Protein AF-A0A350ERE9-F1 (afdb_monomer_lite)

Structure (mmCIF, N/CA/C/O backbone):
data_AF-A0A350ERE9-F1
#
_entry.id   AF-A0A350ERE9-F1
#
loop_
_atom_site.group_PDB
_atom_site.id
_atom_site.type_symbol
_atom_site.label_atom_id
_atom_site.label_alt_id
_atom_site.label_comp_id
_atom_site.label_asym_id
_atom_site.label_entity_id
_atom_site.label_seq_id
_atom_site.pdbx_PDB_ins_code
_atom_site.Cartn_x
_atom_site.Cartn_y
_atom_site.Cartn_z
_atom_site.occupancy
_atom_site.B_iso_or_equiv
_atom_site.auth_seq_id
_atom_site.auth_comp_id
_atom_site.auth_asym_id
_atom_site.auth_atom_id
_atom_site.pdbx_PDB_model_num
ATOM 1 N N . MET A 1 1 ? -22.286 23.818 48.966 1.00 47.38 1 MET A N 1
ATOM 2 C CA . MET A 1 1 ? -21.987 23.202 47.659 1.00 47.38 1 MET A CA 1
ATOM 3 C C . MET A 1 1 ? -22.025 21.697 47.824 1.00 47.38 1 MET A C 1
ATOM 5 O O . MET A 1 1 ? -21.352 21.145 48.682 1.00 47.38 1 MET A O 1
ATOM 9 N N . ASN A 1 2 ? -22.933 21.075 47.093 1.00 56.28 2 ASN A N 1
ATOM 10 C CA . ASN A 1 2 ? -23.436 19.718 47.235 1.00 56.28 2 ASN A CA 1
ATOM 11 C C . ASN A 1 2 ? -22.773 18.862 46.148 1.00 56.28 2 ASN A C 1
ATOM 13 O O . ASN A 1 2 ? -23.421 18.383 45.224 1.00 56.28 2 ASN A O 1
ATOM 17 N N . ASN A 1 3 ? -21.459 18.666 46.302 1.00 62.19 3 ASN A N 1
ATOM 18 C CA . ASN A 1 3 ? -20.532 18.034 45.345 1.00 62.19 3 ASN A CA 1
ATOM 19 C C . ASN A 1 3 ? -20.943 16.615 44.892 1.00 62.19 3 ASN A C 1
ATOM 21 O O . ASN A 1 3 ? -20.397 16.059 43.944 1.00 62.19 3 ASN A O 1
ATOM 25 N N . HIS A 1 4 ? -21.903 16.004 45.586 1.00 56.97 4 HIS A N 1
ATOM 26 C CA . HIS A 1 4 ? -22.413 14.669 45.302 1.00 56.97 4 HIS A CA 1
ATOM 27 C C . HIS A 1 4 ? -23.337 14.616 44.071 1.00 56.97 4 HIS A C 1
ATOM 29 O O . HIS A 1 4 ? -23.496 13.556 43.466 1.00 56.97 4 HIS A O 1
ATOM 35 N N . GLN A 1 5 ? -23.962 15.739 43.699 1.00 65.25 5 GLN A N 1
ATOM 36 C CA . GLN A 1 5 ? -24.837 15.813 42.522 1.00 65.25 5 GLN A CA 1
ATOM 37 C C . GLN A 1 5 ? -24.040 16.042 41.226 1.00 65.25 5 GLN A C 1
ATOM 39 O O . GLN A 1 5 ? -24.404 15.480 40.194 1.00 65.25 5 GLN A O 1
ATOM 44 N N . ASP A 1 6 ? -22.905 16.742 41.304 1.00 61.81 6 ASP A N 1
ATOM 45 C CA . ASP A 1 6 ? -22.054 17.070 40.150 1.00 61.81 6 ASP A CA 1
ATOM 46 C C . ASP A 1 6 ? -21.258 15.864 39.615 1.00 61.81 6 ASP A C 1
ATOM 48 O O . ASP A 1 6 ? -21.021 15.733 38.416 1.00 61.81 6 ASP A O 1
ATOM 52 N N . ILE A 1 7 ? -20.886 14.918 40.486 1.00 72.81 7 ILE A N 1
ATOM 53 C CA . ILE A 1 7 ? -20.172 13.692 40.078 1.00 72.81 7 ILE A CA 1
ATOM 54 C C . ILE A 1 7 ? -21.077 12.754 39.265 1.00 72.81 7 ILE A C 1
ATOM 56 O O . ILE A 1 7 ? -20.630 12.126 38.303 1.00 72.81 7 ILE A O 1
ATOM 60 N N . LYS A 1 8 ? -22.365 12.661 39.623 1.00 69.25 8 LYS A N 1
ATOM 61 C CA . LYS A 1 8 ? -23.325 11.781 38.936 1.00 69.25 8 LYS A CA 1
ATOM 62 C C . LYS A 1 8 ? -23.649 12.281 37.527 1.00 69.25 8 LYS A C 1
ATOM 64 O O . LYS A 1 8 ? -23.774 11.471 36.612 1.00 69.25 8 LYS A O 1
ATOM 69 N N . SER A 1 9 ? -23.756 13.597 37.348 1.00 71.38 9 SER A N 1
ATOM 70 C CA . SER A 1 9 ? -23.985 14.213 36.037 1.00 71.38 9 SER A CA 1
ATOM 71 C C . SER A 1 9 ? -22.742 14.144 35.144 1.00 71.38 9 SER A C 1
ATOM 73 O O . SER A 1 9 ? -22.870 13.849 33.956 1.00 71.38 9 SER A O 1
ATOM 75 N N . GLY A 1 10 ? -21.540 14.309 35.710 1.00 73.12 10 GLY A N 1
ATOM 76 C CA . GLY A 1 10 ? -20.279 14.137 34.983 1.00 73.12 10 GLY A CA 1
ATOM 77 C C . GLY A 1 10 ? -20.095 12.723 34.420 1.00 73.12 10 GLY A C 1
ATOM 78 O O . GLY A 1 10 ? -19.737 12.563 33.252 1.00 73.12 10 GLY A O 1
ATOM 79 N N . LEU A 1 11 ? -20.415 11.694 35.213 1.00 79.69 11 LEU A N 1
ATOM 80 C CA . LEU A 1 11 ? -20.334 10.298 34.774 1.00 79.69 11 LEU A CA 1
ATOM 81 C C . LEU A 1 11 ? -21.327 9.990 33.643 1.00 79.69 11 LEU A C 1
ATOM 83 O O . LEU A 1 11 ? -20.975 9.311 32.681 1.00 79.69 11 LEU A O 1
ATOM 87 N N . LEU A 1 12 ? -22.547 10.529 33.724 1.00 79.31 12 LEU A N 1
ATOM 88 C CA . LEU A 1 12 ? -23.557 10.350 32.682 1.00 79.31 12 LEU A CA 1
ATOM 89 C C . LEU A 1 12 ? -23.108 10.972 31.350 1.00 79.31 12 LEU A C 1
ATOM 91 O O . LEU A 1 12 ? -23.193 10.318 30.311 1.00 79.31 12 LEU A O 1
ATOM 95 N N . CYS A 1 13 ? -22.574 12.198 31.379 1.00 75.44 13 CYS A N 1
ATOM 96 C CA . CYS A 1 13 ? -22.015 12.848 30.191 1.00 75.44 13 CYS A CA 1
ATOM 97 C C . CYS A 1 13 ? -20.840 12.062 29.597 1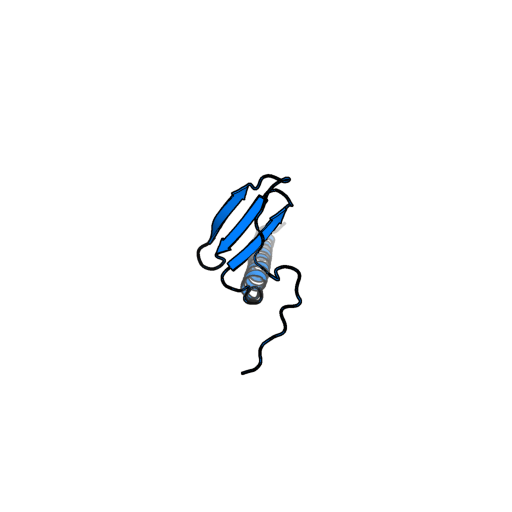.00 75.44 13 CYS A C 1
ATOM 99 O O . CYS A 1 13 ? -20.752 11.930 28.378 1.00 75.44 13 CYS A O 1
ATOM 101 N N . PHE A 1 14 ? -19.965 11.506 30.438 1.00 80.75 14 PHE A N 1
ATOM 102 C CA . PHE A 1 14 ? -18.848 10.687 29.976 1.00 80.75 14 PHE A CA 1
ATOM 103 C C . PHE A 1 14 ? -19.329 9.414 29.267 1.00 80.75 14 PHE A C 1
ATOM 105 O O . PHE A 1 14 ? -18.890 9.123 28.156 1.00 80.75 14 PHE A O 1
ATOM 112 N N . CYS A 1 15 ? -20.283 8.689 29.858 1.00 79.56 15 CYS A N 1
ATOM 113 C CA . CYS A 1 15 ? -20.846 7.481 29.254 1.00 79.56 15 CYS A CA 1
ATOM 114 C C . CYS A 1 15 ? -21.557 7.770 27.924 1.00 79.56 15 CYS A C 1
ATOM 116 O O . CYS A 1 15 ? -21.374 7.023 26.963 1.00 79.56 15 CYS A O 1
ATOM 118 N N . LEU A 1 16 ? -22.330 8.859 27.845 1.00 77.62 16 LEU A N 1
ATOM 119 C CA . LEU A 1 16 ? -22.995 9.269 26.606 1.00 77.62 16 LEU A CA 1
ATOM 120 C C . LEU A 1 16 ? -21.980 9.676 25.530 1.00 77.62 16 LEU A C 1
ATOM 122 O O . LEU A 1 16 ? -22.105 9.248 24.386 1.00 77.62 16 LEU A O 1
ATOM 126 N N . GLY A 1 17 ? -20.945 10.435 25.896 1.00 76.88 17 GLY A N 1
ATOM 127 C CA . GLY A 1 17 ? -19.876 10.829 24.976 1.00 76.88 17 GLY A CA 1
ATOM 128 C C . GLY A 1 17 ? -19.118 9.627 24.407 1.00 76.88 17 GLY A C 1
ATOM 129 O O . GLY A 1 17 ? -18.980 9.507 23.190 1.00 76.88 17 GLY A O 1
ATOM 130 N N . VAL A 1 18 ? -18.690 8.695 25.267 1.00 75.88 18 VAL A N 1
ATOM 131 C CA . VAL A 1 18 ? -18.010 7.458 24.842 1.00 75.88 18 VAL A CA 1
ATOM 132 C C . VAL A 1 18 ? -18.926 6.602 23.967 1.00 75.88 18 VAL A C 1
ATOM 134 O O . VAL A 1 18 ? -18.487 6.109 22.930 1.00 75.88 18 VAL A O 1
ATOM 137 N N . GLY A 1 19 ? -20.204 6.467 24.332 1.00 71.31 19 GLY A N 1
ATOM 138 C CA . GLY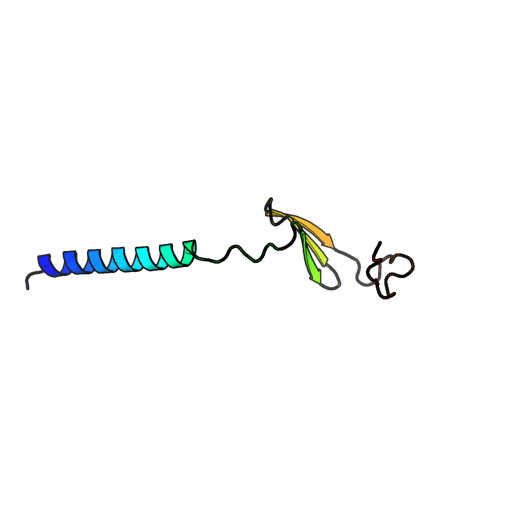 A 1 19 ? -21.183 5.707 23.556 1.00 71.31 19 GLY A CA 1
ATOM 139 C C . GLY A 1 19 ? -21.387 6.255 22.142 1.00 71.31 19 GLY A C 1
ATOM 140 O O . GLY A 1 19 ? -21.422 5.481 21.188 1.00 71.31 19 GLY A O 1
ATOM 141 N N . VAL A 1 20 ? -21.454 7.581 21.985 1.00 75.50 20 VAL A N 1
ATOM 142 C CA . VAL A 1 20 ? -21.598 8.232 20.671 1.00 75.50 20 VAL A CA 1
ATOM 143 C C . VAL A 1 20 ? -20.363 8.008 19.798 1.00 75.50 20 VAL A C 1
ATOM 145 O O . VAL A 1 20 ? -20.504 7.646 18.632 1.00 75.50 20 VAL A O 1
ATOM 148 N N . VAL A 1 21 ? -19.155 8.162 20.350 1.00 73.44 21 VAL A N 1
ATOM 149 C CA . V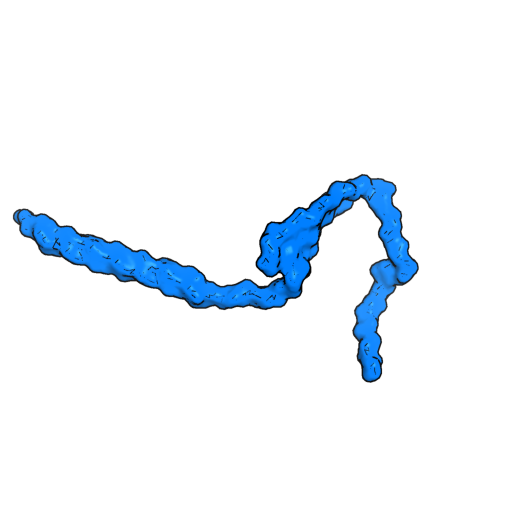AL A 1 21 ? -17.907 7.916 19.603 1.00 73.44 21 VAL A CA 1
ATOM 150 C C . VAL A 1 21 ? -17.807 6.450 19.170 1.00 73.44 21 VAL A C 1
ATOM 152 O O . VAL A 1 21 ? -17.446 6.169 18.027 1.00 73.44 21 VAL A O 1
ATOM 155 N N . LEU A 1 22 ? -18.187 5.515 20.047 1.00 72.12 22 LEU A N 1
ATOM 156 C CA . LEU A 1 22 ? -18.183 4.086 19.735 1.00 72.12 22 LEU A CA 1
ATOM 157 C C . LEU A 1 22 ? -19.206 3.735 18.645 1.00 72.12 22 LEU A C 1
ATOM 159 O O . LEU A 1 22 ? -18.900 2.965 17.738 1.00 72.12 22 LEU A O 1
ATOM 163 N N . ALA A 1 23 ? -20.403 4.329 18.706 1.00 71.12 23 ALA A N 1
ATOM 164 C CA . ALA A 1 23 ? -21.437 4.142 17.696 1.00 71.12 23 ALA A CA 1
ATOM 165 C C . ALA A 1 23 ? -20.965 4.648 16.327 1.00 71.12 23 ALA A C 1
ATOM 167 O O . ALA A 1 23 ? -21.055 3.910 15.354 1.00 71.12 23 ALA A O 1
ATOM 168 N N . ILE A 1 24 ? -20.382 5.849 16.252 1.00 72.00 24 ILE A N 1
ATOM 169 C CA . ILE A 1 24 ? -19.843 6.399 14.998 1.00 72.00 24 ILE A CA 1
ATOM 170 C C . ILE A 1 24 ? -18.753 5.485 14.419 1.00 72.00 24 ILE A C 1
ATOM 172 O O . ILE A 1 24 ? -18.774 5.203 13.224 1.00 72.00 24 ILE A O 1
ATOM 176 N N . GLY A 1 25 ? -17.852 4.958 15.255 1.00 66.31 25 GLY A N 1
ATOM 177 C CA . GLY A 1 25 ? -16.840 3.989 14.822 1.00 66.31 25 GLY A CA 1
ATOM 178 C C . GLY A 1 25 ? -17.434 2.676 14.292 1.00 66.31 25 GLY A C 1
ATOM 179 O O . GLY A 1 25 ? -16.916 2.118 13.326 1.00 66.31 25 GLY A O 1
ATOM 180 N N . ALA A 1 26 ? -18.545 2.205 14.865 1.00 64.38 26 ALA A N 1
ATOM 181 C CA . ALA A 1 26 ? -19.218 0.972 14.453 1.00 64.38 26 ALA A CA 1
ATOM 182 C C . ALA A 1 26 ? -20.078 1.117 13.184 1.00 64.38 26 ALA A C 1
ATOM 184 O O . ALA A 1 26 ? -20.246 0.139 12.460 1.00 64.38 26 ALA A O 1
ATOM 185 N N . VAL A 1 27 ? -20.616 2.312 12.900 1.00 64.50 27 VAL A N 1
ATOM 186 C CA . VAL A 1 27 ? -21.384 2.588 11.665 1.00 64.50 27 VAL A CA 1
ATOM 187 C C . VAL A 1 27 ? -20.497 3.130 10.538 1.00 64.50 27 VAL A C 1
ATOM 189 O O . VAL A 1 27 ? -21.008 3.548 9.499 1.00 64.50 27 VAL A O 1
ATOM 192 N N . SER A 1 28 ? -19.170 3.111 10.710 1.00 58.19 28 SER A N 1
ATOM 193 C CA . SER A 1 28 ? -18.237 3.331 9.605 1.00 58.19 28 SER A CA 1
ATOM 194 C C . SER A 1 28 ? -18.637 2.389 8.468 1.00 58.19 28 SER A C 1
ATOM 196 O O . SER A 1 28 ? -18.608 1.170 8.675 1.00 58.19 28 SER A O 1
ATOM 198 N N . PRO A 1 29 ? -19.057 2.894 7.292 1.00 57.88 29 PRO A N 1
ATOM 199 C CA . PRO A 1 29 ? -19.380 2.015 6.184 1.00 57.88 29 PRO A CA 1
ATOM 200 C C . PRO A 1 29 ? -18.161 1.125 5.929 1.00 57.88 29 PRO A C 1
ATOM 202 O O . PRO A 1 29 ? -17.034 1.635 5.986 1.00 57.88 29 PRO A O 1
ATOM 205 N N . PRO A 1 30 ? -18.346 -0.187 5.680 1.00 57.38 30 PRO A N 1
ATOM 206 C CA . PRO A 1 30 ? -17.232 -1.029 5.281 1.00 57.38 30 PRO A CA 1
ATOM 207 C C . PRO A 1 30 ? -16.560 -0.311 4.121 1.00 57.38 30 PRO A C 1
ATOM 209 O O . PRO A 1 30 ? -17.245 0.071 3.165 1.00 57.38 30 PRO A O 1
ATOM 212 N N . HIS A 1 31 ? -15.259 -0.037 4.266 1.00 56.84 31 HIS A N 1
ATOM 213 C CA . HIS A 1 31 ? -14.443 0.551 3.212 1.00 56.84 31 HIS A CA 1
ATOM 214 C C . HIS A 1 31 ? -14.868 -0.123 1.912 1.00 56.84 31 HIS A C 1
ATOM 216 O O . HIS A 1 31 ? -14.747 -1.345 1.812 1.00 56.84 31 HIS A O 1
ATOM 222 N N . LYS A 1 32 ? -15.488 0.655 1.006 1.00 51.50 32 LYS A N 1
ATOM 223 C CA . LYS A 1 32 ? -15.999 0.217 -0.301 1.00 51.50 32 LYS A CA 1
ATOM 224 C C . LYS A 1 32 ? -15.064 -0.863 -0.796 1.00 51.50 32 LYS A C 1
ATOM 226 O O . LYS A 1 32 ? -13.928 -0.484 -1.036 1.00 51.50 32 LYS A O 1
ATOM 231 N N . ALA A 1 33 ? -15.513 -2.124 -0.849 1.00 52.78 33 ALA A N 1
ATOM 232 C CA . ALA A 1 33 ? -14.655 -3.299 -1.000 1.00 52.78 33 ALA A CA 1
ATOM 233 C C . ALA A 1 33 ? -13.558 -3.019 -2.030 1.00 52.78 33 ALA A C 1
ATOM 235 O O . ALA A 1 33 ? -13.769 -3.135 -3.239 1.00 52.78 33 ALA A O 1
ATOM 236 N N . LEU A 1 34 ? -12.414 -2.539 -1.540 1.00 60.78 34 LEU A N 1
ATOM 237 C CA . LEU A 1 34 ? -11.241 -2.351 -2.356 1.00 60.78 34 LEU A CA 1
ATOM 238 C C . LEU A 1 34 ? -10.894 -3.788 -2.700 1.00 60.78 34 LEU A C 1
ATOM 240 O O . LEU A 1 34 ? -10.914 -4.653 -1.816 1.00 60.78 34 LEU A O 1
ATOM 244 N N . GLY A 1 35 ? -10.722 -4.078 -3.991 1.00 71.62 35 GLY A N 1
ATOM 245 C CA . GLY A 1 35 ? -10.296 -5.409 -4.404 1.00 71.62 35 GLY A CA 1
ATOM 246 C C . GLY A 1 35 ? -9.161 -5.874 -3.490 1.00 71.62 35 GLY A C 1
ATOM 247 O O . GLY A 1 35 ? -8.403 -5.047 -2.987 1.00 71.62 35 GLY A O 1
ATOM 248 N N . ARG A 1 36 ? -9.072 -7.185 -3.237 1.00 85.00 36 ARG A N 1
ATOM 249 C CA . ARG A 1 36 ? -8.137 -7.779 -2.261 1.00 85.00 36 ARG A CA 1
ATOM 250 C C . ARG A 1 36 ? -6.726 -7.176 -2.304 1.00 85.00 36 ARG A C 1
ATOM 252 O O . ARG A 1 36 ? -6.053 -7.139 -1.284 1.00 85.00 36 ARG A O 1
ATOM 259 N N . PHE A 1 37 ? -6.294 -6.722 -3.476 1.00 88.88 37 PHE A N 1
ATOM 260 C CA . PHE A 1 37 ? -5.024 -6.051 -3.673 1.00 88.88 37 PHE A CA 1
ATOM 261 C C . PHE A 1 37 ? -5.219 -4.577 -4.029 1.00 88.88 37 PHE A C 1
ATOM 263 O O . PHE A 1 37 ? -5.871 -4.251 -5.023 1.00 88.88 37 PHE A O 1
ATOM 270 N N . GLU A 1 38 ? -4.592 -3.704 -3.249 1.00 89.62 38 GLU A N 1
ATOM 271 C CA . GLU A 1 38 ? -4.413 -2.289 -3.563 1.00 89.62 38 GLU A CA 1
ATOM 272 C 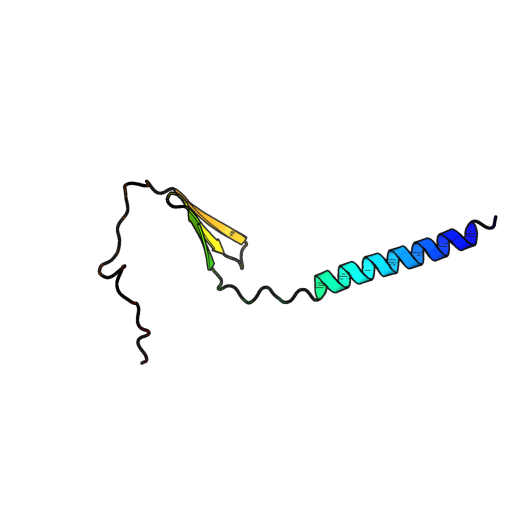C . GLU A 1 38 ? -2.977 -2.050 -4.047 1.00 89.62 38 GLU A C 1
ATOM 274 O O . GLU A 1 38 ? -2.029 -2.648 -3.533 1.00 89.62 38 GLU A O 1
ATOM 279 N N . ILE A 1 39 ? -2.807 -1.203 -5.065 1.00 89.38 39 ILE A N 1
ATOM 280 C CA . ILE A 1 39 ? -1.501 -0.895 -5.659 1.00 89.38 39 ILE A CA 1
ATOM 281 C C . ILE A 1 39 ? -1.197 0.580 -5.416 1.00 89.38 39 ILE A C 1
ATOM 283 O O . ILE A 1 39 ? -1.992 1.448 -5.773 1.00 89.38 39 ILE A O 1
ATOM 287 N N . GLY A 1 40 ? -0.024 0.857 -4.852 1.00 88.12 40 GLY A N 1
ATOM 288 C CA . GLY A 1 40 ? 0.482 2.208 -4.624 1.00 88.12 40 GLY A CA 1
ATOM 289 C C . GLY A 1 40 ? 1.946 2.327 -5.031 1.00 88.12 40 GLY A C 1
ATOM 290 O O . GLY A 1 40 ? 2.664 1.331 -5.129 1.00 88.12 40 GLY A O 1
ATOM 291 N N . GLY A 1 41 ? 2.421 3.545 -5.278 1.00 88.06 41 GLY A N 1
ATOM 292 C CA . GLY A 1 41 ? 3.824 3.739 -5.627 1.00 88.06 41 GLY A CA 1
ATOM 293 C C . GLY A 1 41 ? 4.200 5.148 -6.062 1.00 88.06 41 GLY A C 1
ATOM 294 O O . GLY A 1 41 ? 3.364 6.038 -6.192 1.00 88.06 41 GLY A O 1
ATOM 295 N N . THR A 1 42 ? 5.496 5.318 -6.294 1.00 85.81 42 THR A N 1
ATOM 296 C CA . THR A 1 42 ? 6.130 6.462 -6.952 1.00 85.81 42 THR A CA 1
ATOM 297 C C . THR A 1 42 ? 6.878 5.966 -8.194 1.00 85.81 42 THR A C 1
ATOM 299 O O . THR A 1 42 ? 6.951 4.764 -8.446 1.00 85.81 42 THR A O 1
ATOM 302 N N . GLY A 1 43 ? 7.501 6.866 -8.962 1.00 81.44 43 GLY A N 1
ATOM 303 C CA . GLY A 1 43 ? 8.271 6.482 -10.154 1.00 81.44 43 GLY A CA 1
ATOM 304 C C . GLY A 1 43 ? 9.446 5.518 -9.907 1.00 81.44 43 GLY A C 1
ATOM 305 O O . GLY A 1 43 ? 9.930 4.915 -10.856 1.00 81.44 43 GLY A O 1
ATOM 30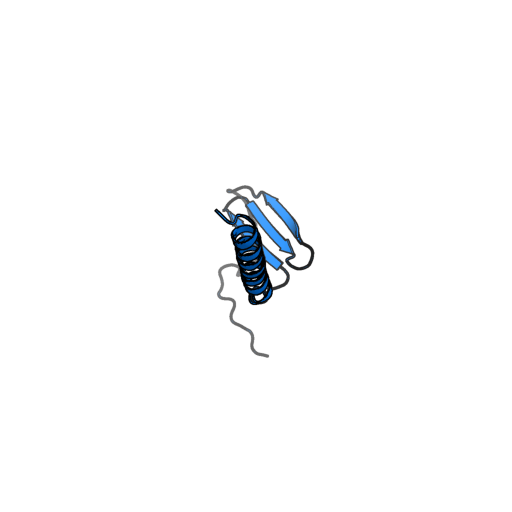6 N N . ALA A 1 44 ? 9.901 5.346 -8.659 1.00 84.94 44 ALA A N 1
ATOM 307 C CA . ALA A 1 44 ? 11.031 4.473 -8.309 1.00 84.94 44 ALA A CA 1
ATOM 308 C C . ALA A 1 44 ? 10.680 3.381 -7.280 1.00 84.94 44 ALA A C 1
ATOM 310 O O . ALA A 1 44 ? 11.556 2.634 -6.841 1.00 84.94 44 ALA A O 1
ATOM 311 N N . HIS A 1 45 ? 9.418 3.287 -6.854 1.00 88.62 45 HIS A N 1
ATOM 312 C CA . HIS A 1 45 ? 9.004 2.367 -5.798 1.00 88.62 45 HIS A CA 1
ATOM 313 C C . HIS A 1 45 ? 7.547 1.955 -5.981 1.00 88.62 45 HIS A C 1
ATOM 315 O O . HIS A 1 45 ? 6.675 2.812 -6.064 1.00 88.62 45 HIS A O 1
ATOM 321 N N . GLY A 1 46 ? 7.274 0.656 -6.009 1.00 91.06 46 GLY A N 1
ATOM 322 C CA . GLY A 1 46 ? 5.921 0.113 -6.102 1.00 91.06 46 GLY A CA 1
ATOM 323 C C . GLY A 1 46 ? 5.636 -0.815 -4.937 1.00 91.06 46 GLY A C 1
ATOM 324 O O . GLY A 1 46 ? 6.527 -1.528 -4.472 1.00 91.06 46 GLY A O 1
ATOM 325 N N . MET A 1 47 ? 4.390 -0.816 -4.478 1.00 94.06 47 MET A N 1
ATOM 326 C CA . MET A 1 47 ? 3.909 -1.706 -3.432 1.00 94.06 47 MET A CA 1
ATOM 327 C C . MET A 1 47 ? 2.533 -2.274 -3.774 1.00 94.06 47 MET A C 1
ATOM 329 O O . MET A 1 47 ? 1.705 -1.607 -4.397 1.00 94.06 47 MET A O 1
ATOM 333 N N . VAL A 1 48 ? 2.304 -3.507 -3.335 1.00 93.50 48 VAL A N 1
ATOM 334 C CA . VAL A 1 48 ? 1.017 -4.201 -3.385 1.00 93.50 48 VAL A CA 1
ATOM 335 C C . VAL A 1 48 ? 0.607 -4.519 -1.955 1.00 93.50 48 VAL A C 1
ATOM 337 O O . VAL A 1 48 ? 1.378 -5.129 -1.214 1.00 93.50 48 VAL A O 1
ATOM 340 N N . ILE A 1 49 ? -0.596 -4.099 -1.581 1.00 92.38 49 ILE A N 1
ATOM 341 C CA . ILE A 1 49 ? -1.171 -4.254 -0.247 1.00 92.38 49 ILE A CA 1
ATOM 342 C C . ILE A 1 49 ? -2.296 -5.286 -0.346 1.00 92.38 49 ILE A C 1
ATOM 344 O O . ILE A 1 49 ? -3.280 -5.047 -1.043 1.00 92.38 49 ILE A O 1
ATOM 348 N N . ASP A 1 50 ? -2.165 -6.427 0.336 1.00 91.00 50 ASP A N 1
ATOM 349 C CA . ASP A 1 50 ? -3.281 -7.356 0.547 1.00 91.00 50 ASP A CA 1
ATOM 350 C C . ASP A 1 50 ? -4.152 -6.809 1.684 1.00 91.00 50 ASP A C 1
ATOM 352 O O . ASP A 1 50 ? -3.800 -6.905 2.859 1.00 91.00 50 ASP A O 1
ATOM 356 N N . THR A 1 51 ? -5.293 -6.217 1.336 1.00 86.19 51 THR A N 1
ATOM 357 C CA . THR A 1 51 ? -6.213 -5.580 2.291 1.00 86.19 51 THR A CA 1
ATOM 358 C C . THR A 1 51 ? -6.901 -6.588 3.214 1.00 86.19 51 THR A C 1
ATOM 360 O O . THR A 1 51 ? -7.412 -6.203 4.263 1.00 86.19 51 THR A O 1
ATOM 363 N N . MET A 1 52 ? -6.886 -7.880 2.866 1.00 85.06 52 MET A N 1
ATOM 364 C CA . MET A 1 52 ? -7.459 -8.955 3.677 1.00 85.06 52 MET A CA 1
ATOM 365 C C . MET A 1 52 ? -6.474 -9.469 4.732 1.00 85.06 52 MET A C 1
ATOM 367 O O . MET A 1 52 ? -6.889 -9.809 5.837 1.00 85.06 52 MET A O 1
ATOM 371 N N . THR A 1 53 ? -5.180 -9.553 4.404 1.00 89.31 53 THR A N 1
ATOM 372 C CA . THR A 1 53 ? -4.150 -10.092 5.317 1.00 89.31 53 THR A CA 1
ATOM 373 C C . THR A 1 53 ? -3.274 -9.020 5.965 1.00 89.31 53 THR A C 1
ATOM 375 O O . THR A 1 53 ? -2.555 -9.315 6.917 1.00 89.31 53 THR A O 1
ATOM 378 N N . GLY A 1 54 ? -3.306 -7.788 5.453 1.00 85.25 54 GLY A N 1
ATOM 379 C CA . GLY A 1 54 ? -2.407 -6.703 5.848 1.00 85.25 54 GLY A CA 1
ATOM 380 C C . GLY A 1 54 ? -0.968 -6.879 5.352 1.00 85.25 54 GLY A C 1
ATOM 381 O O . GLY A 1 54 ? -0.093 -6.105 5.736 1.00 85.25 54 GLY A O 1
ATOM 382 N N . GLN A 1 55 ? -0.693 -7.894 4.526 1.00 92.06 55 GLN A N 1
ATOM 383 C CA . GLN A 1 55 ? 0.639 -8.115 3.971 1.00 92.06 55 GLN A CA 1
ATOM 384 C C . GLN A 1 55 ? 0.950 -7.090 2.884 1.00 92.06 55 GLN A C 1
ATOM 386 O O . GLN A 1 55 ? 0.096 -6.738 2.070 1.00 92.06 55 GLN A O 1
ATOM 391 N N . VAL A 1 56 ? 2.202 -6.636 2.860 1.00 93.06 56 VAL A N 1
ATOM 392 C CA . VAL A 1 56 ? 2.693 -5.683 1.867 1.00 93.06 56 VAL A CA 1
ATOM 393 C C . VAL A 1 56 ? 3.921 -6.266 1.188 1.00 93.06 56 VAL A C 1
ATOM 395 O O . VAL A 1 56 ? 4.896 -6.621 1.850 1.00 93.06 56 VAL A O 1
ATOM 398 N N . TRP A 1 57 ? 3.885 -6.323 -0.140 1.00 95.44 57 TRP A N 1
ATOM 399 C CA . TRP A 1 57 ? 5.056 -6.615 -0.961 1.00 95.44 57 TRP A CA 1
ATOM 400 C C . TRP A 1 57 ? 5.485 -5.342 -1.667 1.00 95.44 57 TRP A C 1
ATOM 402 O O . TRP A 1 57 ? 4.675 -4.704 -2.337 1.00 95.44 57 TRP A O 1
ATOM 412 N N . SER A 1 58 ? 6.753 -4.972 -1.534 1.00 93.00 58 SER A N 1
ATOM 413 C CA . SER A 1 58 ? 7.292 -3.766 -2.151 1.00 93.00 58 SER A CA 1
ATOM 414 C C . SER A 1 58 ? 8.572 -4.045 -2.922 1.00 93.00 58 SER A C 1
ATOM 416 O O . SER A 1 58 ? 9.299 -5.006 -2.655 1.00 93.00 58 SER A O 1
ATOM 418 N N . LYS A 1 59 ? 8.837 -3.205 -3.922 1.00 90.38 59 LYS A N 1
ATOM 419 C CA . LYS A 1 59 ? 10.058 -3.276 -4.716 1.00 90.38 59 LYS A CA 1
ATOM 420 C C . LYS A 1 59 ? 10.484 -1.889 -5.171 1.00 90.38 59 LYS A C 1
ATOM 422 O O . LYS A 1 59 ? 9.669 -1.089 -5.631 1.00 90.38 59 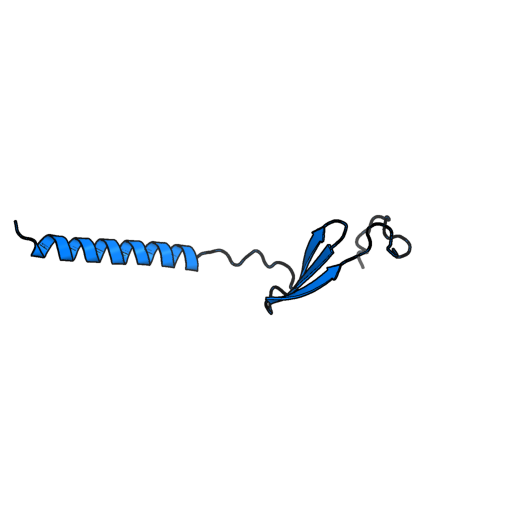LYS A O 1
ATOM 427 N N . TYR A 1 60 ? 11.782 -1.630 -5.056 1.00 86.88 60 TYR A N 1
ATOM 428 C CA . TYR A 1 60 ? 12.422 -0.478 -5.677 1.00 86.88 60 TYR A CA 1
ATOM 429 C C . TYR A 1 60 ? 12.780 -0.802 -7.123 1.00 86.88 60 TYR A C 1
ATOM 431 O O . TYR A 1 60 ? 13.261 -1.899 -7.429 1.00 86.88 60 TYR A O 1
ATOM 439 N N . PHE A 1 61 ? 12.560 0.164 -8.005 1.00 81.81 61 PHE A N 1
ATOM 440 C CA . PHE A 1 61 ? 12.886 0.064 -9.420 1.00 81.81 61 PHE A CA 1
ATOM 441 C C . PHE A 1 61 ? 13.919 1.127 -9.771 1.00 81.81 61 PHE A C 1
ATOM 443 O O . PHE A 1 61 ? 13.902 2.232 -9.226 1.00 81.81 61 PHE A O 1
ATOM 450 N N . SER A 1 62 ? 14.821 0.797 -10.694 1.00 79.31 62 SER A N 1
ATOM 451 C CA . SER A 1 62 ? 15.699 1.813 -11.266 1.00 79.31 62 SER A CA 1
ATOM 452 C C . SER A 1 62 ? 14.852 2.769 -12.112 1.00 79.31 62 SER A C 1
ATOM 454 O O . SER A 1 62 ? 14.130 2.290 -12.986 1.00 79.31 62 SER A O 1
ATOM 456 N N . PRO A 1 63 ? 14.954 4.096 -11.927 1.00 68.12 63 PRO A N 1
ATOM 457 C CA . PRO A 1 63 ? 14.193 5.063 -12.720 1.00 68.12 63 PRO A CA 1
ATOM 458 C C . PRO A 1 63 ? 14.575 5.079 -14.213 1.00 68.12 63 PRO A C 1
ATOM 460 O O . PRO A 1 63 ? 13.898 5.721 -15.007 1.00 68.12 63 PRO A O 1
ATOM 463 N N . ILE A 1 64 ? 15.648 4.380 -14.602 1.00 69.19 64 ILE A N 1
ATOM 464 C CA . ILE A 1 64 ? 16.161 4.301 -15.981 1.00 69.19 64 ILE A CA 1
ATOM 465 C C . ILE A 1 64 ? 15.924 2.898 -16.581 1.00 69.19 64 ILE A C 1
ATOM 467 O O . ILE A 1 64 ? 16.556 2.518 -17.562 1.00 69.19 64 ILE A O 1
ATOM 471 N N . GLY A 1 65 ? 15.059 2.078 -15.976 1.00 70.81 65 GLY A N 1
ATOM 472 C CA . GLY A 1 65 ? 14.868 0.692 -16.399 1.00 70.81 65 GLY A CA 1
ATOM 473 C C . GLY A 1 65 ? 13.446 0.180 -16.219 1.00 70.81 65 GLY A C 1
ATOM 474 O O . GLY A 1 65 ? 12.705 0.615 -15.345 1.00 70.81 65 GLY A O 1
ATOM 475 N N . GLY A 1 66 ? 13.079 -0.785 -17.055 1.00 73.50 66 GLY A N 1
ATOM 476 C CA . GLY A 1 66 ? 11.794 -1.469 -17.024 1.00 73.50 66 GLY A CA 1
ATOM 477 C C . GLY A 1 66 ? 11.586 -2.251 -18.314 1.00 73.50 66 GLY A C 1
ATOM 478 O O . GLY A 1 66 ? 12.194 -1.942 -19.337 1.00 73.50 66 GLY A O 1
ATOM 479 N N . SER A 1 67 ? 10.736 -3.269 -18.265 1.00 75.50 67 SER A N 1
ATOM 480 C CA . SER A 1 67 ? 10.199 -3.917 -19.457 1.00 75.50 67 SER A CA 1
ATOM 481 C C . SER A 1 67 ? 8.689 -3.766 -19.429 1.00 75.50 67 SER A C 1
ATOM 483 O O . SER A 1 67 ? 8.069 -3.986 -18.387 1.00 75.50 67 SER A O 1
ATOM 485 N N . ILE A 1 68 ? 8.117 -3.403 -20.565 1.00 81.44 68 ILE A N 1
ATOM 486 C CA . ILE A 1 68 ? 6.675 -3.419 -20.782 1.00 81.44 68 ILE A CA 1
ATOM 487 C C . ILE A 1 68 ? 6.348 -4.571 -21.726 1.00 81.44 68 ILE A C 1
ATOM 489 O O . ILE A 1 68 ? 7.188 -4.967 -22.533 1.00 81.44 68 ILE A O 1
ATOM 493 N N . ASP A 1 69 ? 5.155 -5.127 -21.587 1.00 82.62 69 ASP A N 1
ATOM 494 C CA . ASP A 1 69 ? 4.605 -6.089 -22.529 1.00 82.62 69 ASP A CA 1
ATOM 495 C C . ASP A 1 69 ? 4.195 -5.405 -23.842 1.00 82.62 69 ASP A C 1
ATOM 497 O O . ASP A 1 69 ? 3.952 -4.192 -23.903 1.00 82.62 69 ASP A O 1
ATOM 501 N N . ASP A 1 70 ? 4.119 -6.197 -24.911 1.00 86.38 70 ASP A N 1
ATOM 502 C CA . ASP A 1 70 ? 3.627 -5.716 -26.196 1.00 86.38 70 ASP A CA 1
ATOM 503 C C . ASP A 1 70 ? 2.199 -5.184 -26.034 1.00 86.38 70 ASP A C 1
ATOM 505 O O . ASP A 1 70 ? 1.306 -5.862 -25.528 1.00 86.38 70 ASP A O 1
ATOM 509 N N . GLY A 1 71 ? 1.980 -3.938 -26.458 1.00 83.06 71 GLY A N 1
ATOM 510 C CA . GLY A 1 71 ? 0.679 -3.288 -26.327 1.00 83.06 71 GLY A CA 1
ATOM 511 C C . GLY A 1 71 ? 0.382 -2.714 -24.939 1.00 83.06 71 GLY A C 1
ATOM 512 O O . GLY A 1 71 ? -0.757 -2.320 -24.703 1.00 83.06 71 GLY A O 1
ATOM 513 N N . PHE A 1 72 ? 1.368 -2.571 -24.046 1.00 84.69 72 PHE A N 1
ATOM 514 C CA . PHE A 1 72 ? 1.182 -1.924 -22.737 1.00 84.69 72 PHE A CA 1
ATOM 515 C C . PHE A 1 72 ? 0.484 -0.554 -22.815 1.00 84.69 72 PHE A C 1
ATOM 517 O O . PHE A 1 72 ? -0.358 -0.225 -21.980 1.00 84.69 72 PHE A O 1
ATOM 524 N N . THR A 1 73 ? 0.812 0.242 -23.837 1.00 84.88 73 THR A N 1
ATOM 525 C CA . THR A 1 73 ? 0.226 1.570 -24.086 1.00 84.88 73 THR A CA 1
ATOM 526 C C . THR A 1 73 ? -1.081 1.525 -24.879 1.00 84.88 73 THR A C 1
ATOM 528 O O . THR A 1 73 ? -1.705 2.564 -25.098 1.00 84.88 73 THR A O 1
ATOM 531 N N . SER A 1 74 ? -1.500 0.344 -25.333 1.00 88.69 74 SER A N 1
ATOM 532 C CA . SER A 1 74 ? -2.720 0.187 -26.118 1.00 88.69 74 SER A CA 1
ATOM 533 C C . SER A 1 74 ? -3.955 0.222 -25.213 1.00 88.69 74 SER A C 1
ATOM 535 O O . SER A 1 74 ? -3.924 -0.314 -24.100 1.00 88.69 74 SER A O 1
ATOM 537 N N . PRO A 1 75 ? -5.074 0.816 -25.669 1.00 86.38 75 PRO A N 1
ATOM 538 C CA . PRO A 1 75 ? -6.331 0.768 -24.935 1.00 86.38 75 PRO A CA 1
ATOM 539 C C . PRO A 1 75 ? -6.770 -0.679 -24.687 1.00 86.38 75 PRO A C 1
ATOM 541 O O . PRO A 1 75 ? -6.990 -1.446 -25.625 1.00 86.38 75 PRO A O 1
ATOM 544 N N . LYS A 1 76 ? -6.939 -1.045 -23.415 1.00 82.88 76 LYS A N 1
ATOM 545 C CA . LYS A 1 76 ? -7.526 -2.330 -23.024 1.00 82.88 76 LYS A CA 1
ATOM 546 C C . LYS A 1 76 ? -9.042 -2.214 -23.145 1.00 82.88 76 LYS A C 1
ATOM 548 O O . LYS A 1 76 ? -9.715 -1.791 -22.208 1.00 82.88 76 LYS A O 1
ATOM 553 N N . VAL A 1 77 ? -9.572 -2.515 -24.328 1.00 82.69 77 VAL A N 1
ATOM 554 C CA . VAL A 1 77 ? -11.022 -2.631 -24.521 1.00 82.69 77 VAL A CA 1
ATOM 555 C C . VAL A 1 77 ? -11.523 -3.904 -23.832 1.00 82.69 77 VAL A C 1
ATOM 557 O O . VAL A 1 77 ? -10.891 -4.952 -23.979 1.00 82.69 77 VAL A O 1
ATOM 560 N N . PRO A 1 78 ? -12.633 -3.850 -23.076 1.00 73.75 78 PRO A N 1
ATOM 561 C CA . PRO A 1 78 ? -13.253 -5.054 -22.543 1.00 73.75 78 PRO A CA 1
ATOM 562 C C . PRO A 1 78 ? -13.663 -5.957 -23.709 1.00 73.75 78 PRO A C 1
ATOM 564 O O . PRO A 1 78 ? -14.501 -5.572 -24.526 1.00 73.75 78 PRO A O 1
ATOM 567 N N . THR A 1 79 ? -13.082 -7.150 -23.808 1.00 67.12 79 THR A N 1
ATOM 568 C CA . THR A 1 79 ? -13.623 -8.201 -24.667 1.00 67.12 79 THR A CA 1
ATOM 569 C C . THR A 1 79 ? -14.913 -8.697 -24.024 1.00 67.12 79 THR A C 1
ATOM 571 O O . THR A 1 79 ? -14.893 -9.378 -23.001 1.00 67.12 79 THR A O 1
ATOM 574 N N . ILE A 1 80 ? -16.047 -8.285 -24.588 1.00 68.06 80 ILE A N 1
ATOM 575 C CA . ILE A 1 80 ? -17.352 -8.853 -24.250 1.00 68.06 80 ILE A CA 1
ATOM 576 C C . ILE A 1 80 ? -17.402 -10.242 -24.915 1.00 68.06 80 ILE A C 1
ATOM 578 O O . ILE A 1 80 ? -17.139 -10.306 -26.119 1.00 68.06 80 ILE A O 1
ATOM 582 N N . PRO A 1 81 ? -17.641 -11.331 -24.160 1.00 59.19 81 PRO A N 1
ATOM 583 C CA . PRO A 1 81 ? -17.762 -12.679 -24.715 1.00 59.19 81 PRO A CA 1
ATOM 584 C C . PRO A 1 81 ? -19.003 -12.849 -25.599 1.00 59.19 81 PRO A C 1
ATOM 586 O O . PRO A 1 81 ? -20.008 -12.137 -25.366 1.00 59.19 81 PRO A O 1
#

pLDDT: mean 76.76, std 11.84, range [47.38, 95.44]

Radius of gyration: 25.87 Å; chains: 1; bounding box: 41×36×74 Å

Secondary structure (DSSP, 8-state):
--HHHHHHHHHHHHHHHHHHHHHHHHTPPP-----SEEEEEETTEEEEEETTT--EEEEE--TT-----TTTTS-------

Foldseek 3Di:
DCVVVVVVVVVVVVVVVVVVVVVVVVPPPDPPCDDQWDWDDDLFKIWIARPVPRDIDMDGHDNVDDDDDVCNVPDPDDDDD

Sequence (81 aa):
MNNHQDIKSGLLCFCLGVGVVLAIGAVSPPHKALGRFEIGGTGAHGMVIDTMTGQVWSKYFSPIGGSIDDGFTSPKVPTIP